Protein AF-A0A895YJ06-F1 (afdb_monomer_lite)

Sequence (102 aa):
MAIEDARVMIAALAQPEALLVFGAIAAATSGARLRDELGHPPSGTSYVTPFGLEEKTSLPRDVIEQAAGRLKRAGLLEVLPDEQGRYESWRINEAALAAAST

pLDDT: mean 83.96, std 13.67, range [47.44, 97.31]

Foldseek 3Di:
DALPDLVLVVVLCVDPLLVLLLVQQAVQQVVLVVCVVVVHHSPHPNWAWLVSSCVVRVDDSVSSVVSVVSCVVSVQWDWDADPVNPTITIHGPVVNVVNSVD

Organism: NCBI:txid2811111

Secondary structure (DSSP, 8-state):
-----HHHHHHHHTSHHHHHHHHHHHHHHHHHHHHHHTT----S-SSB-HHHHHHHH---HHHHHHHHHHHHHTT-EEEEE-TTSS-EEEEE-HHHHHHHT-

Radius of gyration: 13.43 Å; chains: 1; bounding box: 35×31×30 Å

Structure (mmCIF, N/CA/C/O backbone):
data_AF-A0A895YJ06-F1
#
_entry.id   AF-A0A895YJ06-F1
#
loop_
_atom_site.group_PDB
_atom_site.id
_atom_site.type_symbol
_atom_site.label_atom_id
_atom_site.label_alt_id
_atom_site.label_comp_id
_atom_site.label_asym_id
_atom_site.label_entity_id
_atom_site.label_seq_id
_atom_site.pdbx_PDB_ins_code
_atom_site.Cartn_x
_atom_site.Cartn_y
_atom_site.Cartn_z
_atom_site.occupancy
_atom_site.B_iso_or_equiv
_atom_site.auth_seq_id
_atom_site.auth_comp_id
_atom_site.auth_asym_id
_atom_site.auth_atom_id
_atom_site.pdbx_PDB_model_num
ATOM 1 N N . MET A 1 1 ? -1.893 -3.658 -13.903 1.00 49.16 1 MET A N 1
ATOM 2 C CA . MET A 1 1 ? -3.348 -3.847 -13.735 1.00 49.16 1 MET A CA 1
ATOM 3 C C . MET A 1 1 ? -3.916 -2.481 -13.401 1.00 49.16 1 MET A C 1
ATOM 5 O O . MET A 1 1 ? -3.449 -1.898 -12.432 1.00 49.16 1 MET A O 1
ATOM 9 N N . ALA A 1 2 ? -4.767 -1.915 -14.258 1.00 53.72 2 ALA A N 1
ATOM 10 C CA . ALA A 1 2 ? -5.370 -0.607 -14.005 1.00 53.72 2 ALA A CA 1
ATOM 11 C C . ALA A 1 2 ? -6.346 -0.707 -12.821 1.00 53.72 2 ALA A C 1
ATOM 13 O O . ALA A 1 2 ? -6.940 -1.764 -12.607 1.00 53.72 2 ALA A O 1
ATOM 14 N N . ILE A 1 3 ? -6.505 0.367 -12.046 1.00 59.06 3 ILE A N 1
ATOM 15 C CA . ILE A 1 3 ? -7.603 0.465 -11.078 1.00 59.06 3 ILE A CA 1
ATOM 16 C C . ILE A 1 3 ? -8.873 0.686 -11.903 1.00 59.06 3 ILE A C 1
ATOM 18 O O . ILE A 1 3 ? -9.188 1.808 -12.277 1.00 59.06 3 ILE A O 1
ATOM 22 N N . GLU A 1 4 ? -9.562 -0.397 -12.254 1.00 61.84 4 GLU A N 1
ATOM 23 C CA . GLU A 1 4 ? -10.766 -0.343 -13.099 1.00 61.84 4 GLU A CA 1
ATOM 24 C C . GLU A 1 4 ? -11.999 0.195 -12.349 1.00 61.84 4 GLU A C 1
ATOM 26 O O . GLU A 1 4 ? -12.970 0.608 -12.977 1.00 61.84 4 GLU A O 1
ATOM 31 N N . ASP A 1 5 ? -11.968 0.233 -11.010 1.00 76.56 5 ASP A N 1
ATOM 32 C CA . ASP A 1 5 ? -13.053 0.778 -10.188 1.00 76.56 5 ASP A CA 1
ATOM 33 C C . ASP A 1 5 ? -12.500 1.661 -9.057 1.00 76.56 5 ASP A C 1
ATOM 35 O O . ASP A 1 5 ? -11.969 1.175 -8.051 1.00 76.56 5 ASP A O 1
ATOM 39 N N . ALA A 1 6 ? -12.667 2.981 -9.196 1.00 82.06 6 ALA A N 1
ATOM 40 C CA . ALA A 1 6 ? -12.289 3.966 -8.182 1.00 82.06 6 ALA A CA 1
ATOM 41 C C . ALA A 1 6 ? -12.942 3.692 -6.813 1.00 82.06 6 ALA A C 1
ATOM 43 O O . ALA A 1 6 ? -12.371 4.035 -5.776 1.00 82.06 6 ALA A O 1
ATOM 44 N N . ARG A 1 7 ? -14.098 3.012 -6.764 1.00 86.31 7 ARG A N 1
ATOM 45 C CA . ARG A 1 7 ? -14.743 2.624 -5.500 1.00 86.31 7 ARG A CA 1
ATOM 46 C C . ARG A 1 7 ? -13.924 1.596 -4.732 1.00 86.31 7 ARG A C 1
ATOM 48 O O . ARG A 1 7 ? -13.933 1.636 -3.507 1.00 86.31 7 ARG A O 1
ATOM 55 N N . VAL A 1 8 ? -13.194 0.712 -5.414 1.00 88.69 8 VAL A N 1
ATOM 56 C CA . VAL A 1 8 ? -12.315 -0.275 -4.765 1.00 88.69 8 VAL A CA 1
ATOM 57 C C . VAL A 1 8 ? -11.113 0.421 -4.129 1.00 88.69 8 VAL A C 1
ATOM 59 O O . VAL A 1 8 ? -10.768 0.122 -2.986 1.00 88.69 8 VAL A O 1
ATOM 62 N N . MET A 1 9 ? -10.527 1.400 -4.826 1.00 90.00 9 MET A N 1
ATOM 63 C CA . MET A 1 9 ? -9.483 2.264 -4.269 1.00 90.00 9 MET A CA 1
ATOM 64 C C . MET A 1 9 ? -9.993 3.029 -3.042 1.00 90.00 9 MET A C 1
ATOM 66 O O . MET A 1 9 ? -9.370 2.968 -1.983 1.00 90.00 9 MET A O 1
ATOM 70 N N . ILE A 1 10 ? -11.138 3.709 -3.160 1.00 91.38 10 ILE A N 1
ATOM 71 C CA . ILE A 1 10 ? -11.728 4.482 -2.059 1.00 91.38 10 ILE A CA 1
ATOM 72 C C . ILE A 1 10 ? -12.040 3.572 -0.868 1.00 91.38 10 ILE A C 1
ATOM 74 O O . ILE A 1 10 ? -11.708 3.916 0.260 1.00 91.38 10 ILE A O 1
ATOM 78 N N . ALA A 1 11 ? -12.616 2.389 -1.095 1.00 93.06 11 ALA A N 1
ATOM 79 C CA . ALA A 1 11 ? -12.918 1.437 -0.030 1.00 93.06 11 ALA A CA 1
ATOM 80 C C . ALA A 1 11 ? -11.656 0.926 0.685 1.00 93.06 11 ALA A C 1
ATOM 82 O O . ALA A 1 11 ? -11.687 0.712 1.898 1.00 93.06 11 ALA A O 1
ATOM 83 N N . ALA A 1 12 ? -10.548 0.742 -0.040 1.00 92.62 12 ALA A N 1
ATOM 84 C CA . ALA A 1 12 ? -9.268 0.386 0.563 1.00 92.62 12 ALA A CA 1
ATOM 85 C C . ALA A 1 12 ? -8.702 1.544 1.399 1.00 92.62 12 ALA A C 1
ATOM 87 O O . ALA A 1 12 ? -8.326 1.329 2.547 1.00 92.62 12 ALA A O 1
ATOM 88 N N . LEU A 1 13 ? -8.696 2.767 0.860 1.00 93.62 13 LEU A N 1
ATOM 89 C CA . LEU A 1 13 ? -8.162 3.962 1.527 1.00 93.62 13 LEU A CA 1
ATOM 90 C C . LEU A 1 13 ? -9.063 4.506 2.647 1.00 93.62 13 LEU A C 1
ATOM 92 O O . LEU A 1 13 ? -8.600 5.277 3.479 1.00 93.62 13 LEU A O 1
ATOM 96 N N . ALA A 1 14 ? -10.332 4.101 2.710 1.00 95.69 14 ALA A N 1
ATOM 97 C CA . ALA A 1 14 ? -11.231 4.447 3.809 1.00 95.69 14 ALA A CA 1
ATOM 98 C C . ALA A 1 14 ? -10.870 3.735 5.126 1.00 95.69 14 ALA A C 1
ATOM 100 O O . ALA A 1 14 ? -11.374 4.109 6.184 1.00 95.69 14 ALA A O 1
ATOM 101 N N . GLN A 1 15 ? -10.019 2.706 5.080 1.00 96.06 15 GLN A N 1
ATOM 102 C CA . GLN A 1 15 ? -9.553 2.015 6.278 1.00 96.06 15 GLN A CA 1
ATOM 103 C C . GLN A 1 15 ? -8.330 2.734 6.864 1.00 96.06 15 GLN A C 1
ATOM 105 O O . GLN A 1 15 ? -7.355 2.925 6.132 1.00 96.06 15 GLN A O 1
ATOM 110 N N . PRO A 1 16 ? -8.332 3.102 8.159 1.00 96.38 16 PRO A N 1
ATOM 111 C CA . PRO A 1 16 ? -7.277 3.928 8.749 1.00 96.38 16 PRO A CA 1
ATOM 112 C C . PRO A 1 16 ? -5.870 3.349 8.583 1.00 96.38 16 PRO A C 1
ATOM 114 O O . PRO A 1 16 ? -4.942 4.063 8.209 1.00 96.38 16 PRO A O 1
ATOM 117 N N . GLU A 1 17 ? -5.711 2.046 8.804 1.00 96.81 17 GLU A N 1
ATOM 118 C CA . GLU A 1 17 ? -4.417 1.369 8.720 1.00 96.81 17 GLU A CA 1
ATOM 119 C C . GLU A 1 17 ? -3.925 1.308 7.273 1.00 96.81 17 GLU A C 1
ATOM 121 O O . GLU A 1 17 ? -2.747 1.529 7.003 1.00 96.81 17 GLU A O 1
ATOM 126 N N . ALA A 1 18 ? -4.832 1.069 6.322 1.00 96.88 18 ALA A N 1
ATOM 127 C CA . ALA A 1 18 ? -4.502 1.071 4.902 1.00 96.88 18 ALA A CA 1
ATOM 128 C C . ALA A 1 18 ? -4.122 2.472 4.410 1.00 96.88 18 ALA A C 1
ATOM 130 O O . ALA A 1 18 ? -3.167 2.603 3.647 1.00 96.88 18 ALA A O 1
ATOM 131 N N . LEU A 1 19 ? -4.810 3.515 4.880 1.00 97.00 19 LEU A N 1
ATOM 132 C CA . LEU A 1 19 ? -4.468 4.900 4.571 1.00 97.00 19 LEU A CA 1
ATOM 133 C C . LEU A 1 19 ? -3.098 5.286 5.139 1.00 97.00 19 LEU A C 1
ATOM 135 O O . LEU A 1 19 ? -2.289 5.895 4.437 1.00 97.00 19 LEU A O 1
ATOM 139 N N . LEU A 1 20 ? -2.818 4.903 6.388 1.00 96.75 20 LEU A N 1
ATOM 140 C CA . LEU A 1 20 ? -1.534 5.165 7.034 1.00 96.75 20 LEU A CA 1
ATOM 141 C C . LEU A 1 20 ? -0.388 4.444 6.315 1.00 96.75 20 LEU A C 1
ATOM 143 O O . LEU A 1 20 ? 0.628 5.066 6.007 1.00 96.75 20 LEU A O 1
ATOM 147 N N . VAL A 1 21 ? -0.561 3.158 5.995 1.00 97.19 21 VAL A N 1
ATOM 148 C CA . VAL A 1 21 ? 0.429 2.376 5.240 1.00 97.19 21 VAL A CA 1
ATOM 149 C C . VAL A 1 21 ? 0.635 2.955 3.841 1.00 97.19 21 VAL A C 1
ATOM 151 O O . VAL A 1 21 ? 1.778 3.132 3.427 1.00 97.19 21 VAL A O 1
ATOM 154 N N . PHE A 1 22 ? -0.435 3.330 3.136 1.00 96.31 22 PHE A N 1
ATOM 155 C CA . PHE A 1 22 ? -0.339 3.997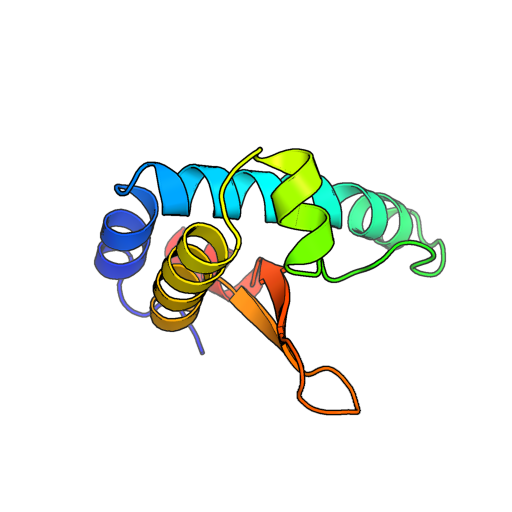 1.836 1.00 96.31 22 PHE A CA 1
ATOM 156 C C . PHE A 1 22 ? 0.495 5.283 1.919 1.00 96.31 22 PHE A C 1
ATOM 158 O O . PHE A 1 22 ? 1.444 5.457 1.151 1.00 96.31 22 PHE A O 1
ATOM 165 N N . GLY A 1 23 ? 0.192 6.156 2.884 1.00 94.56 23 GLY A N 1
ATOM 166 C CA . GLY A 1 23 ? 0.931 7.401 3.097 1.00 94.56 23 GLY A CA 1
ATOM 167 C C . GLY A 1 23 ? 2.399 7.165 3.456 1.00 94.56 23 GLY A C 1
ATOM 168 O O . GLY A 1 23 ? 3.281 7.842 2.929 1.00 94.56 23 GLY A O 1
ATOM 169 N N . ALA A 1 24 ? 2.681 6.168 4.297 1.00 94.25 24 ALA A N 1
ATOM 170 C CA . ALA A 1 24 ? 4.041 5.806 4.682 1.00 94.25 24 ALA A CA 1
ATOM 171 C C . ALA A 1 24 ? 4.863 5.274 3.498 1.00 94.25 24 ALA A C 1
ATOM 173 O O . ALA A 1 24 ? 6.022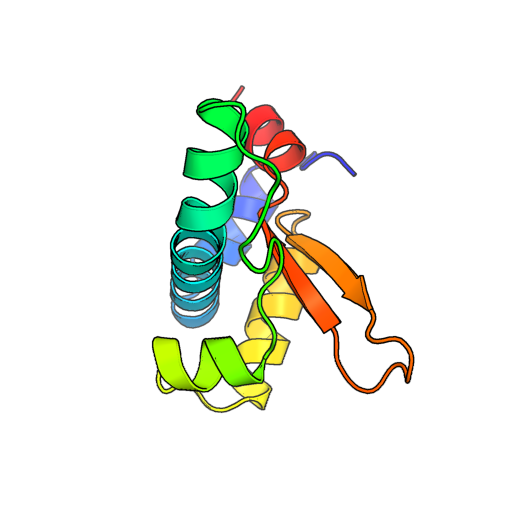 5.665 3.351 1.00 94.25 24 ALA A O 1
ATOM 174 N N . ILE A 1 25 ? 4.269 4.441 2.633 1.00 93.69 25 ILE A N 1
ATOM 175 C CA . ILE A 1 25 ? 4.906 3.972 1.392 1.00 93.69 25 ILE A CA 1
ATOM 176 C C . ILE A 1 25 ? 5.193 5.169 0.482 1.00 93.69 25 ILE A C 1
ATOM 178 O O . ILE A 1 25 ? 6.338 5.357 0.079 1.00 93.69 25 ILE A O 1
ATOM 182 N N . ALA A 1 26 ? 4.191 6.014 0.217 1.00 91.81 26 ALA A N 1
ATOM 183 C CA . ALA A 1 26 ? 4.337 7.185 -0.648 1.00 91.81 26 ALA A CA 1
ATOM 184 C C . ALA A 1 26 ? 5.449 8.130 -0.160 1.00 91.81 26 ALA A C 1
ATOM 186 O O . ALA A 1 26 ? 6.318 8.534 -0.935 1.00 91.81 26 ALA A O 1
ATOM 187 N N . ALA A 1 27 ? 5.474 8.429 1.142 1.00 89.44 27 ALA A N 1
ATOM 188 C CA . ALA A 1 27 ? 6.512 9.250 1.752 1.00 89.44 27 ALA A CA 1
ATOM 189 C C . ALA A 1 27 ? 7.896 8.592 1.652 1.00 89.44 27 ALA A C 1
ATOM 191 O O . ALA A 1 27 ? 8.865 9.259 1.288 1.00 89.44 27 ALA A O 1
ATOM 192 N N . ALA A 1 28 ? 7.999 7.288 1.929 1.00 85.94 28 ALA A N 1
ATOM 193 C CA . ALA A 1 28 ? 9.261 6.553 1.882 1.00 85.94 28 ALA A CA 1
ATOM 194 C C . ALA A 1 28 ? 9.859 6.489 0.468 1.00 85.94 28 ALA A C 1
ATOM 196 O O . ALA A 1 28 ? 11.074 6.611 0.319 1.00 85.94 28 ALA A O 1
ATOM 197 N N . THR A 1 29 ? 9.025 6.348 -0.565 1.00 83.50 29 THR A N 1
ATOM 198 C CA . THR A 1 29 ? 9.487 6.242 -1.958 1.00 83.50 29 THR A CA 1
ATOM 199 C C . THR A 1 29 ? 9.637 7.599 -2.658 1.00 83.50 29 THR A C 1
ATOM 201 O O . THR A 1 29 ? 10.276 7.677 -3.707 1.00 83.50 29 THR A O 1
ATOM 204 N N . SER A 1 30 ? 9.120 8.690 -2.074 1.00 78.25 30 SER A N 1
ATOM 205 C CA . SER A 1 30 ? 9.198 10.051 -2.640 1.00 78.25 30 SER A CA 1
ATOM 206 C C . SER A 1 30 ? 10.632 10.550 -2.882 1.00 78.25 30 SER A C 1
ATOM 208 O O . SER A 1 30 ? 10.903 11.217 -3.879 1.00 78.25 30 SER A O 1
ATOM 210 N N . GLY A 1 31 ? 11.583 10.192 -2.013 1.00 68.00 31 GLY A N 1
ATOM 211 C CA . GLY A 1 31 ? 12.978 10.630 -2.134 1.00 68.00 31 GLY A CA 1
ATOM 212 C C . GLY A 1 31 ? 13.732 9.964 -3.289 1.00 68.00 31 GLY A C 1
ATOM 213 O O . GLY A 1 31 ? 14.586 10.595 -3.912 1.00 68.00 31 GLY A O 1
ATOM 214 N N . ALA A 1 32 ? 13.398 8.709 -3.607 1.00 65.56 32 ALA A N 1
ATOM 215 C CA . ALA A 1 32 ? 13.927 8.022 -4.784 1.00 65.56 32 ALA A CA 1
ATOM 216 C C . ALA A 1 32 ? 13.400 8.669 -6.075 1.00 65.56 32 ALA A C 1
ATOM 2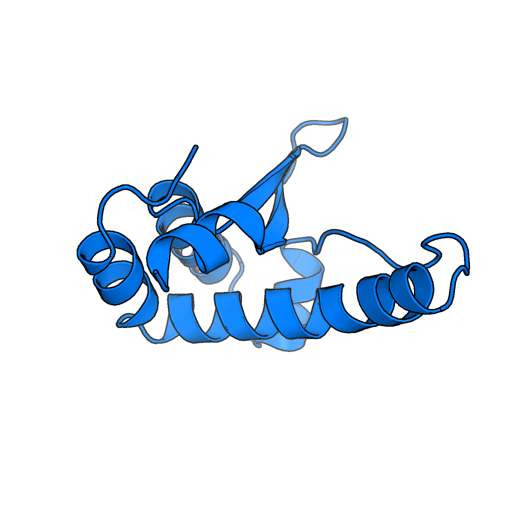18 O O . ALA A 1 32 ? 14.155 8.843 -7.028 1.00 65.56 32 ALA A O 1
ATOM 219 N N . ARG A 1 33 ? 12.136 9.104 -6.058 1.00 63.97 33 ARG A N 1
ATOM 220 C CA . ARG A 1 33 ? 11.484 9.816 -7.159 1.00 63.97 33 ARG A CA 1
ATOM 221 C C . ARG A 1 33 ? 12.083 11.199 -7.419 1.00 63.97 33 ARG A C 1
ATOM 223 O O . ARG A 1 33 ? 12.386 11.504 -8.562 1.00 63.97 33 ARG A O 1
ATOM 230 N N . LEU A 1 34 ? 12.318 12.011 -6.384 1.00 60.09 34 LEU A N 1
ATOM 231 C CA . LEU A 1 34 ? 12.931 13.337 -6.560 1.00 60.09 34 LEU A CA 1
ATOM 232 C C . LEU A 1 34 ? 14.306 13.243 -7.243 1.00 60.09 34 LEU A C 1
ATOM 234 O O . LEU A 1 34 ? 14.675 14.102 -8.036 1.00 60.09 34 LEU A O 1
ATOM 238 N N . ARG A 1 35 ? 15.079 12.193 -6.943 1.00 59.59 35 ARG A N 1
ATOM 239 C CA . ARG A 1 35 ? 16.383 11.969 -7.581 1.00 59.59 35 ARG A CA 1
ATOM 240 C C . ARG A 1 35 ? 16.246 11.547 -9.042 1.00 59.59 35 ARG A C 1
ATOM 242 O O . ARG A 1 35 ? 16.986 12.074 -9.867 1.00 59.59 35 ARG A O 1
ATOM 249 N N . ASP A 1 36 ? 15.288 10.673 -9.341 1.00 61.38 36 ASP A N 1
ATOM 250 C CA . ASP A 1 36 ? 14.966 10.243 -10.706 1.00 61.38 36 ASP A CA 1
ATOM 251 C C . ASP A 1 36 ? 14.516 11.431 -11.582 1.00 61.38 36 ASP A C 1
ATOM 253 O O . ASP A 1 36 ? 15.067 11.659 -12.657 1.00 61.38 36 ASP A O 1
ATOM 257 N N . GLU A 1 37 ? 13.621 12.286 -11.067 1.00 60.44 37 GLU A N 1
ATOM 258 C CA . GLU A 1 37 ? 13.163 13.513 -11.745 1.00 60.44 37 GLU A CA 1
ATOM 259 C C . GLU A 1 37 ? 14.303 14.517 -12.003 1.00 60.44 37 GLU A C 1
ATOM 261 O O . GLU A 1 37 ? 14.295 15.236 -13.001 1.00 60.44 37 GLU A O 1
ATOM 266 N N . LEU A 1 38 ? 15.317 14.549 -11.132 1.00 70.00 38 LEU A N 1
ATOM 267 C CA . LEU A 1 38 ? 16.502 15.400 -11.275 1.00 70.00 38 LEU A CA 1
ATOM 268 C C . LEU A 1 38 ? 17.622 14.748 -12.107 1.00 70.00 38 LEU A C 1
ATOM 270 O O . LEU A 1 38 ? 18.746 15.252 -12.101 1.00 70.00 38 LEU A O 1
ATOM 274 N N . GLY A 1 39 ? 17.365 13.623 -12.784 1.00 59.72 39 GLY A N 1
ATOM 275 C CA . GLY A 1 39 ? 18.340 12.931 -13.636 1.00 59.72 39 GLY A CA 1
ATOM 276 C C . GLY A 1 39 ? 19.480 12.248 -12.873 1.00 59.72 39 GLY A C 1
ATOM 277 O O . GLY A 1 39 ? 20.513 11.926 -13.462 1.00 59.72 39 GLY A O 1
ATOM 278 N N . HIS A 1 40 ? 19.322 12.039 -11.563 1.00 59.25 40 HIS A N 1
ATOM 279 C CA . HIS A 1 40 ? 20.277 11.292 -10.753 1.00 59.25 40 HIS A CA 1
ATOM 280 C C . HIS A 1 40 ? 19.868 9.814 -10.736 1.00 59.25 40 HIS A C 1
ATOM 282 O O . HIS A 1 40 ? 18.683 9.523 -10.567 1.00 59.25 40 HIS A O 1
ATOM 288 N N . PRO A 1 41 ? 20.817 8.863 -10.836 1.00 57.31 41 PRO A N 1
ATOM 289 C CA . PRO A 1 41 ? 20.486 7.452 -10.713 1.00 57.31 41 PRO A CA 1
ATOM 290 C C . PRO A 1 41 ? 19.728 7.203 -9.396 1.00 57.31 41 PRO A C 1
ATOM 292 O O . PRO A 1 41 ? 20.130 7.764 -8.360 1.00 57.31 41 PRO A O 1
ATOM 295 N N . PRO A 1 42 ? 18.662 6.379 -9.401 1.00 54.97 42 PRO A N 1
ATOM 296 C CA . PRO A 1 42 ? 17.901 6.065 -8.200 1.00 54.97 42 PRO A CA 1
ATOM 297 C C . PRO A 1 42 ? 18.838 5.404 -7.187 1.00 54.97 42 PRO A C 1
ATOM 299 O O . PRO A 1 42 ? 19.202 4.240 -7.293 1.00 54.97 42 PRO A O 1
ATOM 302 N N . SER A 1 43 ? 19.288 6.192 -6.215 1.00 47.44 43 SER A N 1
ATOM 303 C CA . SER A 1 43 ? 20.222 5.784 -5.155 1.00 47.44 43 SER A CA 1
ATOM 304 C C . SER A 1 43 ? 19.523 5.657 -3.797 1.00 47.44 43 SER A C 1
ATOM 306 O O . SER A 1 43 ? 20.179 5.590 -2.762 1.00 47.44 43 SER A O 1
ATOM 308 N N . GLY A 1 44 ? 18.187 5.632 -3.795 1.00 53.75 44 GLY A N 1
ATOM 309 C CA . GLY A 1 44 ? 17.345 5.311 -2.643 1.00 53.75 44 GLY A CA 1
ATOM 310 C C . GLY A 1 44 ? 16.476 4.091 -2.940 1.00 53.75 44 GLY A C 1
ATOM 311 O O . GLY A 1 44 ? 16.244 3.762 -4.102 1.00 53.75 44 GLY A O 1
ATOM 312 N N . THR A 1 45 ? 15.991 3.415 -1.901 1.00 59.44 45 THR A N 1
ATOM 313 C CA . THR A 1 45 ? 15.123 2.242 -2.046 1.00 59.44 45 THR A CA 1
ATOM 314 C C . THR A 1 45 ? 13.822 2.639 -2.751 1.00 59.44 45 THR A C 1
ATOM 316 O O . THR A 1 45 ? 12.959 3.284 -2.159 1.00 59.44 45 THR A O 1
ATOM 319 N N . SER A 1 46 ? 13.671 2.266 -4.026 1.00 78.12 46 SER A N 1
ATOM 320 C CA . SER A 1 46 ? 12.447 2.499 -4.815 1.00 78.12 46 SER A CA 1
ATOM 321 C C . SER A 1 46 ? 11.228 1.734 -4.283 1.00 78.12 46 SER A C 1
ATOM 323 O O . SER A 1 46 ? 10.113 1.985 -4.726 1.00 78.12 46 SER A O 1
ATOM 325 N N . TYR A 1 47 ? 11.448 0.821 -3.337 1.00 86.19 47 TYR A N 1
ATOM 326 C CA . TYR A 1 47 ? 10.452 0.013 -2.648 1.00 86.19 47 TYR A CA 1
ATOM 327 C C . TYR A 1 47 ? 10.707 0.075 -1.141 1.00 86.19 47 TYR A C 1
ATOM 329 O O . TYR A 1 47 ? 11.847 0.247 -0.713 1.00 86.19 47 TYR A O 1
ATOM 337 N N . VAL A 1 48 ? 9.669 -0.104 -0.332 1.00 90.19 48 VAL A N 1
ATOM 338 C CA . VAL A 1 48 ? 9.780 -0.176 1.128 1.00 90.19 48 VAL A CA 1
ATOM 339 C C . VAL A 1 48 ? 9.467 -1.587 1.617 1.00 90.19 48 VAL A C 1
ATOM 341 O O . VAL A 1 48 ? 8.554 -2.236 1.111 1.00 90.19 48 VAL A O 1
ATOM 344 N N . THR A 1 49 ? 10.234 -2.066 2.591 1.00 91.94 49 THR A N 1
ATOM 345 C CA . THR A 1 49 ? 10.030 -3.376 3.226 1.00 91.94 49 THR A CA 1
ATOM 346 C C . THR A 1 49 ? 9.005 -3.279 4.366 1.00 91.94 49 THR A C 1
ATOM 348 O O . THR A 1 49 ? 8.757 -2.175 4.864 1.00 91.94 49 THR A O 1
ATOM 351 N N . PRO A 1 50 ? 8.460 -4.408 4.865 1.00 92.06 50 PRO A N 1
ATOM 352 C CA . PRO A 1 50 ? 7.582 -4.396 6.036 1.00 92.06 50 PRO A CA 1
ATOM 353 C C . PRO A 1 50 ? 8.281 -3.810 7.268 1.00 92.06 50 PRO A C 1
ATOM 355 O O . PRO A 1 50 ? 7.701 -2.986 7.963 1.00 92.06 50 PRO A O 1
ATOM 358 N N . PHE A 1 51 ? 9.563 -4.141 7.468 1.00 90.00 51 PHE A N 1
ATOM 359 C CA . PHE A 1 51 ? 10.392 -3.595 8.550 1.00 90.00 51 PHE A CA 1
ATOM 360 C C . PHE A 1 51 ? 10.477 -2.062 8.496 1.00 90.00 51 PHE A C 1
ATOM 362 O O . PHE A 1 51 ? 10.296 -1.387 9.505 1.00 90.00 51 PHE A O 1
ATOM 369 N N . GLY A 1 52 ? 10.699 -1.497 7.304 1.00 88.88 52 GLY A N 1
ATOM 370 C CA . GLY A 1 52 ? 10.742 -0.044 7.129 1.00 88.88 52 GLY A CA 1
ATOM 371 C C . GLY A 1 52 ? 9.398 0.637 7.402 1.00 88.88 52 GLY A C 1
ATOM 372 O O . GLY A 1 52 ? 9.370 1.817 7.747 1.00 88.88 52 GLY A O 1
ATOM 373 N N . LEU A 1 53 ? 8.283 -0.085 7.263 1.00 92.25 53 LEU A N 1
ATOM 374 C CA . LEU A 1 53 ? 6.950 0.409 7.606 1.00 92.25 53 LEU A CA 1
ATOM 375 C C . LEU A 1 53 ? 6.644 0.287 9.100 1.00 92.25 53 LEU A C 1
ATOM 377 O O . LEU A 1 53 ? 5.994 1.187 9.632 1.00 92.25 53 LEU A O 1
ATOM 381 N N . GLU A 1 54 ? 7.138 -0.747 9.783 1.00 93.75 54 GLU A N 1
ATOM 382 C CA . GLU A 1 54 ? 7.038 -0.872 11.246 1.00 93.75 54 GLU A CA 1
ATOM 383 C C . GLU A 1 54 ? 7.660 0.355 11.924 1.00 93.75 54 GLU A C 1
ATOM 385 O O . GLU A 1 54 ? 7.005 1.010 12.733 1.00 93.75 54 GLU A O 1
ATOM 390 N N . GLU A 1 55 ? 8.866 0.758 11.509 1.00 90.00 55 GLU A N 1
ATOM 391 C CA . GLU A 1 55 ? 9.538 1.947 12.055 1.00 90.00 55 GLU A CA 1
ATOM 392 C C . GLU A 1 55 ? 8.794 3.262 11.766 1.00 90.00 55 GLU A C 1
ATOM 394 O O . GLU A 1 55 ? 8.831 4.191 12.571 1.00 90.00 55 GLU A O 1
ATOM 399 N N . LYS A 1 56 ? 8.124 3.368 10.612 1.00 89.38 56 LYS A N 1
ATOM 400 C CA . LYS A 1 56 ? 7.459 4.609 10.170 1.00 89.38 56 LYS A CA 1
ATOM 401 C C . LYS A 1 56 ? 6.048 4.780 10.715 1.00 89.38 56 LYS A C 1
ATOM 403 O O . LYS A 1 56 ? 5.579 5.909 10.829 1.00 89.38 56 LYS A O 1
ATOM 408 N N . THR A 1 57 ? 5.353 3.678 10.967 1.00 90.88 57 THR A N 1
ATOM 409 C CA . THR A 1 57 ? 3.932 3.683 11.341 1.00 90.88 57 THR A CA 1
ATOM 410 C C . THR A 1 57 ? 3.701 3.268 12.787 1.00 90.88 57 THR A C 1
ATOM 412 O O . THR A 1 57 ? 2.604 3.482 13.300 1.00 90.88 57 THR A O 1
ATOM 415 N N . SER A 1 58 ? 4.705 2.673 13.442 1.00 93.44 58 SER A N 1
ATOM 416 C CA . SER A 1 58 ? 4.581 2.021 14.752 1.00 93.44 58 SER A CA 1
ATOM 417 C C . SER A 1 58 ? 3.491 0.940 14.795 1.00 93.44 58 SER A C 1
ATOM 419 O O . SER A 1 58 ? 3.031 0.565 15.874 1.00 93.44 58 SER A O 1
ATOM 421 N N . LEU A 1 59 ? 3.052 0.449 13.630 1.00 94.88 59 LEU A N 1
ATOM 422 C CA . LEU A 1 59 ? 2.087 -0.634 13.525 1.00 94.88 59 LEU A CA 1
ATOM 423 C C . LEU A 1 59 ? 2.794 -1.992 13.615 1.00 94.88 59 LEU A C 1
ATOM 425 O O . LEU A 1 59 ? 3.909 -2.136 13.109 1.00 94.88 59 LEU A O 1
ATOM 429 N N . PRO A 1 60 ? 2.130 -3.010 14.186 1.00 96.12 60 PRO A N 1
ATOM 430 C CA . PRO A 1 60 ? 2.580 -4.391 14.090 1.00 96.12 60 PRO A CA 1
ATOM 431 C C . PRO A 1 60 ? 2.672 -4.872 12.636 1.00 96.12 60 PRO A C 1
ATOM 433 O O . PRO A 1 60 ? 1.853 -4.500 11.788 1.00 96.12 60 PRO A O 1
ATOM 436 N N . ARG A 1 61 ? 3.640 -5.749 12.351 1.00 93.69 61 ARG A N 1
ATOM 437 C CA . ARG A 1 61 ? 3.851 -6.331 11.017 1.00 93.69 61 ARG A CA 1
ATOM 438 C C . ARG A 1 61 ? 2.603 -6.939 10.388 1.00 93.69 61 ARG A C 1
ATOM 440 O O . ARG A 1 61 ? 2.355 -6.715 9.210 1.00 93.69 61 ARG A O 1
ATOM 447 N N . ASP A 1 62 ? 1.835 -7.712 11.143 1.00 95.75 62 ASP A N 1
ATOM 448 C CA . ASP A 1 62 ? 0.628 -8.382 10.655 1.00 95.75 62 ASP A CA 1
ATOM 449 C C . ASP A 1 62 ? -0.437 -7.371 10.205 1.00 95.75 62 ASP A C 1
ATOM 451 O O . ASP A 1 62 ? -1.088 -7.563 9.175 1.00 95.75 62 ASP A O 1
ATOM 455 N N . VAL A 1 63 ? -0.560 -6.249 10.921 1.00 97.00 63 VAL A N 1
ATOM 456 C CA . VAL A 1 63 ? -1.433 -5.131 10.537 1.00 97.00 63 VAL A CA 1
ATOM 457 C C . VAL A 1 63 ? -0.936 -4.480 9.245 1.00 97.00 63 VAL A C 1
ATOM 459 O O . VAL A 1 63 ? -1.735 -4.221 8.342 1.00 97.00 63 VAL A O 1
ATOM 462 N N . ILE A 1 64 ? 0.377 -4.266 9.118 1.00 96.88 64 ILE A N 1
ATOM 463 C CA . ILE A 1 64 ? 0.997 -3.712 7.905 1.00 96.88 64 ILE A CA 1
ATOM 464 C C . ILE A 1 64 ? 0.770 -4.630 6.705 1.00 96.88 64 ILE A C 1
ATOM 466 O O . ILE A 1 64 ? 0.344 -4.161 5.653 1.00 96.88 64 ILE A O 1
ATOM 470 N N . GLU A 1 65 ? 1.012 -5.930 6.845 1.00 95.31 65 GLU A N 1
ATOM 471 C CA . GLU A 1 65 ? 0.833 -6.909 5.772 1.00 95.31 65 GLU A CA 1
ATOM 472 C C . GLU A 1 65 ? -0.641 -7.044 5.374 1.00 95.31 65 GLU A C 1
ATOM 474 O O . GLU A 1 65 ? -0.962 -7.118 4.185 1.00 95.31 65 GLU A O 1
ATOM 479 N N . GLN A 1 66 ? -1.566 -6.990 6.338 1.00 96.62 66 GLN A N 1
ATOM 480 C CA . GLN A 1 66 ? -2.998 -6.977 6.053 1.00 96.62 66 GLN A CA 1
ATOM 481 C C . GLN A 1 66 ? -3.409 -5.715 5.277 1.00 96.62 66 GLN A C 1
ATOM 483 O O . GLN A 1 66 ? -4.160 -5.802 4.296 1.00 96.62 66 GLN A O 1
ATOM 488 N N . ALA A 1 67 ? -2.915 -4.548 5.691 1.00 97.31 67 ALA A N 1
ATOM 489 C CA . ALA A 1 67 ? -3.136 -3.277 5.011 1.00 97.31 67 ALA A CA 1
ATOM 490 C C . ALA A 1 67 ? -2.533 -3.279 3.595 1.00 97.31 67 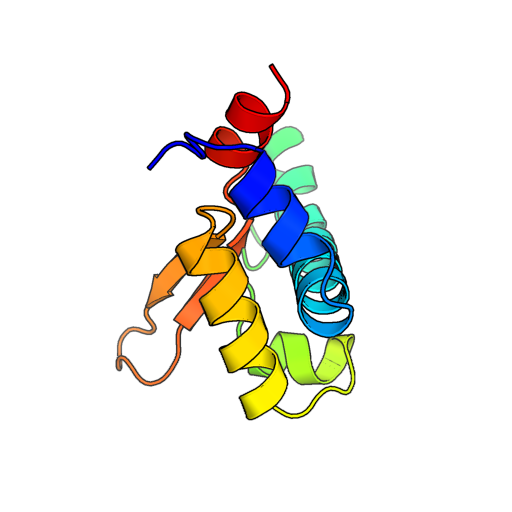ALA A C 1
ATOM 492 O O . ALA A 1 67 ? -3.235 -2.980 2.626 1.00 97.31 67 ALA A O 1
ATOM 493 N N . ALA A 1 68 ? -1.281 -3.710 3.441 1.00 95.88 68 ALA A N 1
ATOM 494 C CA . ALA A 1 68 ? -0.614 -3.848 2.150 1.00 95.88 68 ALA A CA 1
ATOM 495 C C . ALA A 1 68 ? -1.356 -4.833 1.235 1.00 95.88 68 ALA A C 1
ATOM 497 O O . ALA A 1 68 ? -1.582 -4.543 0.062 1.00 95.88 68 ALA A O 1
ATOM 498 N N . GLY A 1 69 ? -1.850 -5.953 1.771 1.00 95.62 69 GLY A N 1
ATOM 499 C CA . GLY A 1 69 ? -2.672 -6.909 1.031 1.00 95.62 69 GLY A CA 1
ATOM 500 C C . GLY A 1 69 ? -3.984 -6.307 0.513 1.00 95.62 69 GLY A C 1
ATOM 501 O O . GLY A 1 69 ? -4.431 -6.643 -0.587 1.00 95.62 69 GLY A O 1
ATOM 502 N N . ARG A 1 70 ? -4.608 -5.388 1.263 1.00 95.25 70 ARG A N 1
ATOM 503 C CA . ARG A 1 70 ? -5.790 -4.633 0.805 1.00 95.25 70 ARG A CA 1
ATOM 504 C C . ARG A 1 70 ? -5.432 -3.671 -0.326 1.00 95.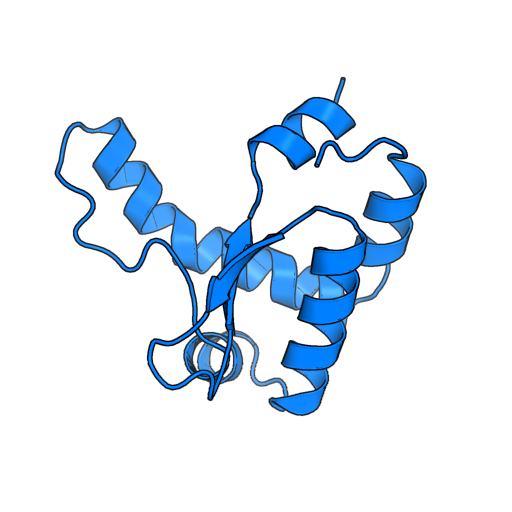25 70 ARG A C 1
ATOM 506 O O . ARG A 1 70 ? -6.097 -3.695 -1.359 1.00 95.25 70 ARG A O 1
ATOM 513 N N . LEU A 1 71 ? -4.366 -2.889 -0.163 1.00 95.19 71 LEU A N 1
ATOM 514 C CA . LEU A 1 71 ? -3.890 -1.942 -1.177 1.00 95.19 71 LEU A CA 1
ATOM 515 C C . LEU A 1 71 ? -3.463 -2.657 -2.473 1.00 95.19 71 LEU A C 1
ATOM 517 O O . LEU A 1 71 ? -3.818 -2.224 -3.567 1.00 95.19 71 LEU A O 1
ATOM 521 N N . LYS A 1 72 ? -2.784 -3.805 -2.360 1.00 94.75 72 LYS A N 1
ATOM 522 C CA . LYS A 1 72 ? -2.403 -4.674 -3.484 1.00 94.75 72 LYS A CA 1
ATOM 523 C C . LYS A 1 72 ? -3.624 -5.172 -4.254 1.00 94.75 72 LYS A C 1
ATOM 525 O O . LYS A 1 72 ? -3.656 -5.068 -5.477 1.00 94.75 72 LYS A O 1
ATOM 530 N N . ARG A 1 73 ? -4.655 -5.665 -3.555 1.00 92.56 73 ARG A N 1
ATOM 531 C CA . ARG A 1 73 ? -5.923 -6.081 -4.187 1.00 92.56 73 ARG A CA 1
ATOM 532 C C . ARG A 1 73 ? -6.655 -4.923 -4.861 1.00 92.56 73 ARG A C 1
ATOM 534 O O . ARG A 1 73 ? -7.333 -5.151 -5.853 1.00 92.56 73 ARG A O 1
ATOM 541 N N . ALA A 1 74 ? -6.494 -3.706 -4.348 1.00 91.69 74 ALA A N 1
ATOM 542 C CA . ALA A 1 74 ? -7.014 -2.494 -4.969 1.00 91.69 74 ALA A CA 1
ATOM 543 C C . ALA A 1 74 ? -6.162 -1.987 -6.148 1.00 91.69 74 ALA A C 1
ATOM 545 O O . ALA A 1 74 ? -6.506 -0.970 -6.736 1.00 91.69 74 ALA A O 1
ATOM 546 N N . GLY A 1 75 ? -5.058 -2.659 -6.494 1.00 92.56 75 GLY A N 1
ATOM 547 C CA . GLY A 1 75 ? -4.167 -2.255 -7.584 1.00 92.56 75 GLY A CA 1
ATOM 548 C C . GLY A 1 75 ? -3.261 -1.064 -7.256 1.00 92.56 75 GLY A C 1
ATOM 549 O O . GLY A 1 75 ? -2.578 -0.566 -8.145 1.00 92.56 75 GLY A O 1
ATOM 550 N N . LEU A 1 76 ? -3.220 -0.621 -5.995 1.00 92.75 76 LEU A N 1
ATOM 551 C CA . LEU A 1 76 ? -2.479 0.570 -5.565 1.00 92.75 76 LEU A CA 1
ATOM 552 C C . LEU A 1 76 ? -0.984 0.325 -5.349 1.00 92.75 76 LEU A C 1
ATOM 554 O O . LEU A 1 76 ? -0.244 1.290 -5.171 1.00 92.75 76 LEU A O 1
ATOM 558 N N . LEU A 1 77 ? -0.534 -0.933 -5.339 1.00 93.69 77 LEU A N 1
ATOM 559 C CA . LEU A 1 77 ? 0.857 -1.290 -5.061 1.00 93.69 77 LEU A CA 1
ATOM 560 C C . LEU A 1 77 ? 1.515 -2.025 -6.228 1.00 93.69 77 LEU A C 1
ATOM 562 O O . LEU A 1 77 ? 0.956 -2.969 -6.788 1.00 93.69 77 LEU A O 1
ATOM 566 N N . GLU A 1 78 ? 2.744 -1.624 -6.525 1.00 92.19 78 GLU A N 1
ATOM 567 C CA . GLU A 1 78 ? 3.749 -2.451 -7.181 1.00 92.19 78 GLU A CA 1
ATOM 568 C C . GLU A 1 78 ? 4.449 -3.308 -6.122 1.00 92.19 78 GLU A C 1
ATOM 570 O O . GLU A 1 78 ? 4.733 -2.843 -5.014 1.00 92.19 78 GLU A O 1
ATOM 575 N N . VAL A 1 79 ? 4.714 -4.570 -6.461 1.00 92.19 79 VAL A N 1
ATOM 576 C CA . VAL A 1 79 ? 5.276 -5.561 -5.540 1.00 92.19 79 VAL A CA 1
ATOM 577 C C . VAL A 1 79 ? 6.597 -6.071 -6.087 1.00 92.19 79 VAL A C 1
ATOM 579 O O . VAL A 1 79 ? 6.643 -6.605 -7.194 1.00 92.19 79 VAL A O 1
ATOM 582 N N . LEU A 1 80 ? 7.643 -5.959 -5.275 1.00 89.19 80 LEU A N 1
ATOM 583 C CA . LEU A 1 80 ? 8.932 -6.586 -5.509 1.00 89.19 80 LEU A CA 1
ATOM 584 C C . LEU A 1 80 ? 9.133 -7.690 -4.459 1.00 89.19 80 LEU A C 1
ATOM 586 O O . LEU A 1 80 ? 9.324 -7.371 -3.281 1.00 89.19 80 LEU A O 1
ATOM 590 N N . PRO A 1 81 ? 9.051 -8.976 -4.835 1.00 84.50 81 PRO A N 1
ATOM 591 C CA . PRO A 1 81 ? 9.361 -10.058 -3.910 1.00 84.50 81 PRO A CA 1
ATOM 592 C C . PRO A 1 81 ? 10.848 -10.029 -3.536 1.00 84.50 81 PRO A C 1
ATOM 594 O O . PRO A 1 81 ? 11.698 -9.743 -4.379 1.00 84.50 81 PRO A O 1
ATOM 597 N N . ASP A 1 82 ? 11.160 -10.337 -2.278 1.00 83.62 82 ASP A N 1
ATOM 598 C CA . ASP A 1 82 ? 12.533 -10.619 -1.852 1.00 83.62 82 ASP A CA 1
ATOM 599 C C . ASP A 1 82 ? 13.095 -11.846 -2.595 1.00 83.62 82 ASP A C 1
ATOM 601 O O . ASP A 1 82 ? 12.348 -12.772 -2.921 1.00 83.62 82 ASP A O 1
ATOM 605 N N . GLU A 1 83 ? 14.412 -11.900 -2.817 1.00 76.94 83 GLU A N 1
ATOM 606 C CA . GLU A 1 83 ? 15.067 -13.011 -3.531 1.00 76.94 83 GLU A CA 1
ATOM 607 C C . GLU A 1 83 ? 14.853 -14.364 -2.836 1.00 76.94 83 GLU A C 1
ATOM 609 O O . GLU A 1 83 ? 14.810 -15.404 -3.492 1.00 76.94 83 GLU A O 1
ATOM 614 N N . GLN A 1 84 ? 14.692 -14.363 -1.508 1.00 77.19 84 GLN A N 1
ATOM 615 C CA . GLN A 1 84 ? 14.381 -15.566 -0.732 1.00 77.19 84 GLN A CA 1
ATOM 616 C C . GLN A 1 84 ? 12.874 -15.757 -0.489 1.00 77.19 84 GLN A C 1
ATOM 618 O O . GLN A 1 84 ? 12.488 -16.676 0.232 1.00 77.19 84 GLN A O 1
ATOM 623 N N . GLY A 1 85 ? 12.017 -14.892 -1.043 1.00 75.00 85 GLY A N 1
ATOM 624 C CA . GLY A 1 85 ? 10.560 -14.966 -0.902 1.00 75.00 85 GLY A CA 1
ATOM 625 C C . GLY A 1 85 ? 10.051 -14.782 0.530 1.00 75.00 85 GLY A C 1
ATOM 626 O O . GLY A 1 85 ? 8.924 -15.165 0.834 1.00 75.00 85 GLY A O 1
ATOM 627 N N . ARG A 1 86 ? 10.874 -14.232 1.432 1.00 81.31 86 ARG A N 1
ATOM 628 C CA . ARG A 1 86 ? 10.544 -14.110 2.863 1.00 81.31 86 ARG A CA 1
ATOM 629 C C . ARG A 1 86 ? 9.602 -12.953 3.163 1.00 81.31 86 ARG A C 1
ATOM 631 O O . ARG A 1 86 ? 8.908 -12.985 4.173 1.00 81.31 86 ARG A O 1
ATOM 638 N N . TYR A 1 87 ? 9.619 -11.924 2.324 1.00 82.19 87 TYR A N 1
ATOM 639 C CA . TYR A 1 87 ? 8.750 -10.761 2.431 1.00 82.19 87 TYR A CA 1
ATOM 640 C C . TYR A 1 87 ? 8.568 -10.095 1.065 1.00 82.19 87 TYR A C 1
ATOM 642 O O . TYR A 1 87 ? 9.334 -10.319 0.125 1.00 82.19 87 TYR A O 1
ATOM 650 N N . GLU A 1 88 ? 7.539 -9.258 0.970 1.00 91.56 88 GLU A N 1
ATOM 651 C CA . GLU A 1 88 ? 7.294 -8.386 -0.175 1.00 91.56 88 GLU A CA 1
ATOM 652 C C . GLU A 1 88 ? 7.770 -6.968 0.144 1.00 91.56 88 GLU A C 1
ATOM 654 O O . GLU A 1 88 ? 7.571 -6.474 1.252 1.00 91.56 88 GLU A O 1
ATOM 659 N N . SER A 1 89 ? 8.394 -6.310 -0.829 1.00 91.50 89 SER A N 1
ATOM 660 C CA . SER A 1 89 ? 8.649 -4.871 -0.788 1.00 91.50 89 SER A CA 1
ATOM 661 C C . SER A 1 89 ? 7.649 -4.155 -1.690 1.00 91.50 89 SER A C 1
ATOM 663 O O . SER A 1 89 ? 7.286 -4.666 -2.752 1.00 91.50 89 SER A O 1
ATOM 665 N N . TRP A 1 90 ? 7.205 -2.967 -1.288 1.00 94.19 90 TRP A N 1
ATOM 666 C CA . TRP A 1 90 ? 6.091 -2.275 -1.937 1.00 94.19 90 TRP A CA 1
ATOM 667 C C . TRP A 1 90 ? 6.447 -0.861 -2.389 1.00 94.19 90 TRP A C 1
ATOM 669 O O . TRP A 1 90 ? 7.211 -0.154 -1.733 1.00 94.19 90 TRP A O 1
ATOM 679 N N . ARG A 1 91 ? 5.843 -0.438 -3.498 1.00 92.62 91 ARG A N 1
ATOM 680 C CA . ARG A 1 91 ? 5.833 0.943 -4.002 1.00 92.62 91 ARG A CA 1
ATOM 681 C C . ARG A 1 91 ? 4.409 1.287 -4.435 1.00 92.62 91 ARG A C 1
ATOM 683 O O . ARG A 1 91 ? 3.658 0.391 -4.805 1.00 92.62 91 ARG A O 1
ATOM 690 N N . ILE A 1 92 ? 4.025 2.563 -4.410 1.00 92.12 92 ILE A N 1
ATOM 691 C CA . ILE A 1 92 ? 2.755 2.993 -5.011 1.00 92.12 92 ILE A CA 1
ATOM 692 C C . ILE A 1 92 ? 2.783 2.773 -6.528 1.00 92.12 92 ILE A C 1
ATOM 694 O O . ILE A 1 92 ? 3.709 3.219 -7.203 1.00 92.12 92 ILE A O 1
ATOM 698 N N . ASN A 1 93 ? 1.742 2.129 -7.055 1.00 90.69 93 ASN A N 1
ATOM 699 C CA . ASN A 1 93 ? 1.503 2.030 -8.488 1.00 90.69 93 ASN A CA 1
ATOM 700 C C . ASN A 1 93 ? 0.917 3.351 -9.001 1.00 90.69 93 ASN A C 1
ATOM 702 O O . ASN A 1 93 ? -0.298 3.562 -8.996 1.00 90.69 93 ASN A O 1
ATOM 706 N N . GLU A 1 94 ? 1.791 4.263 -9.415 1.00 85.31 94 GLU A N 1
ATOM 707 C CA . GLU A 1 94 ? 1.387 5.607 -9.831 1.00 85.31 94 GLU A CA 1
ATOM 708 C C . GLU A 1 94 ? 0.570 5.604 -11.125 1.00 85.31 94 GLU A C 1
ATOM 710 O O . GLU A 1 94 ? -0.363 6.391 -11.255 1.00 85.31 94 GLU A O 1
ATOM 715 N N . ALA A 1 95 ? 0.865 4.695 -12.058 1.00 84.69 95 ALA A N 1
ATOM 716 C CA . ALA A 1 95 ? 0.105 4.579 -13.299 1.00 84.69 95 ALA A CA 1
ATOM 717 C C . ALA A 1 95 ? -1.351 4.179 -13.021 1.00 84.69 95 ALA A C 1
ATOM 719 O O . ALA A 1 95 ? -2.283 4.733 -13.604 1.00 84.69 95 ALA A O 1
ATOM 720 N N . ALA A 1 96 ? -1.550 3.236 -12.099 1.00 83.69 96 ALA A N 1
ATOM 721 C CA . ALA A 1 96 ? -2.875 2.778 -11.717 1.00 83.69 96 ALA A CA 1
ATOM 722 C C . ALA A 1 96 ? -3.624 3.841 -10.890 1.00 83.69 96 ALA A C 1
ATOM 724 O O . ALA A 1 96 ? -4.821 4.034 -11.097 1.00 83.69 96 ALA A O 1
ATOM 725 N N . LEU A 1 97 ? -2.916 4.584 -10.029 1.00 82.88 97 LEU A N 1
ATOM 726 C CA . LEU A 1 97 ? -3.471 5.722 -9.293 1.00 82.88 97 LEU A CA 1
ATOM 727 C C . LEU A 1 97 ? -3.892 6.872 -10.225 1.00 82.88 97 LEU A C 1
ATOM 729 O O . LEU A 1 97 ? -4.982 7.414 -10.068 1.00 82.88 97 LEU A O 1
ATOM 733 N N . ALA A 1 98 ? -3.064 7.215 -11.216 1.00 83.56 98 ALA A N 1
ATOM 734 C CA . ALA A 1 98 ? -3.370 8.249 -12.202 1.00 83.56 98 ALA A CA 1
ATOM 735 C C . ALA A 1 98 ? -4.597 7.876 -1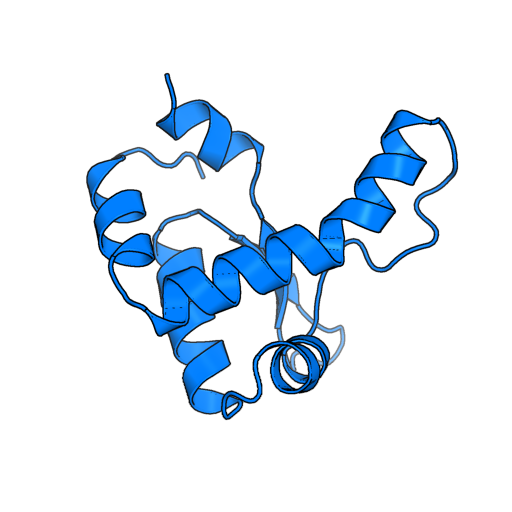3.046 1.00 83.56 98 ALA A C 1
ATOM 737 O O . ALA A 1 98 ? -5.495 8.699 -13.209 1.00 83.56 98 ALA A O 1
ATOM 738 N N . ALA A 1 99 ? -4.687 6.620 -13.498 1.00 80.75 99 ALA A N 1
ATOM 739 C CA . ALA A 1 99 ? -5.843 6.121 -14.242 1.00 80.75 99 ALA A CA 1
ATOM 740 C C . ALA A 1 99 ? -7.156 6.201 -13.441 1.00 80.75 99 ALA A C 1
ATOM 742 O O . ALA A 1 99 ? -8.202 6.480 -14.016 1.00 80.75 99 ALA A O 1
ATOM 743 N N . ALA A 1 100 ? -7.107 5.998 -12.120 1.00 74.88 100 ALA A N 1
ATOM 744 C CA . ALA A 1 100 ? -8.277 6.106 -11.244 1.00 74.88 100 ALA A CA 1
ATOM 745 C C . ALA A 1 100 ? -8.753 7.551 -11.012 1.00 74.88 100 ALA A C 1
ATOM 747 O O . ALA A 1 100 ? -9.849 7.756 -10.491 1.00 74.88 100 ALA A O 1
ATOM 748 N N . SER A 1 101 ? -7.903 8.537 -11.314 1.00 68.56 101 SER A N 1
ATOM 749 C CA . SER A 1 101 ? -8.171 9.966 -11.102 1.00 68.56 101 SER A CA 1
ATOM 750 C C . SER A 1 101 ? -8.707 10.697 -12.339 1.00 68.56 101 SER A C 1
ATOM 752 O O . SER A 1 101 ? -9.005 11.889 -12.256 1.00 68.56 101 SER A O 1
ATOM 754 N N . THR A 1 102 ? -8.832 9.983 -13.459 1.00 62.72 102 THR A N 1
ATOM 755 C CA . THR A 1 102 ? -9.426 10.430 -14.732 1.00 62.72 102 THR A CA 1
ATOM 756 C C . THR A 1 102 ? -10.830 9.886 -14.913 1.00 62.72 102 THR A C 1
ATOM 758 O O . THR A 1 102 ? -11.686 10.663 -15.390 1.00 62.72 102 THR A O 1
#